Protein AF-A0A081GLU3-F1 (afdb_monomer_lite)

Foldseek 3Di:
DPDDPPDAALDDDPCLVPPPDCPCVVSVVVSVVCVVCCVQAPFDQDDQDPHRHDAAEWLQVQLQQQVVGDRDPVCSVVSLVVVCVVVVHDCPVVPDPVSSGVSSVVVQVVCSNVRAAWDWDDHSRRGIYIYHHYPDD

Secondary structure (DSSP, 8-state):
----S---TTPPPHHHHT-SSGGGHHHHHHHHHHHHHTTTSPBP-SSSP-S--B-B--HHHHHHHHTTS---GGGHHHHHHHHHHHTT---TT--SHHHHHHHHHHHHHHHHHTT--EEEEEETTTEEEEEEPPPP-

Radius of gyration: 16.44 Å; chains: 1; bounding box: 36×36×53 Å

pLDDT: mean 89.04, std 14.31, range [30.25, 98.25]

Structure (mmCIF, N/CA/C/O backbone):
data_AF-A0A081GLU3-F1
#
_entry.id   AF-A0A081GLU3-F1
#
loop_
_atom_site.group_PDB
_atom_site.id
_atom_site.type_symbol
_atom_site.label_atom_id
_atom_site.label_alt_id
_atom_site.label_comp_id
_atom_site.label_asym_id
_atom_site.label_entity_id
_atom_site.label_seq_id
_atom_site.pdbx_PDB_ins_code
_atom_site.Cartn_x
_atom_site.Cartn_y
_atom_site.Cartn_z
_atom_site.occupancy
_atom_site.B_iso_or_equiv
_atom_site.auth_seq_id
_atom_site.auth_comp_id
_atom_site.auth_asym_id
_atom_site.auth_atom_id
_atom_site.pdbx_PDB_model_num
ATOM 1 N N . MET A 1 1 ? -3.037 -1.440 -37.010 1.00 30.25 1 MET A N 1
ATOM 2 C CA . MET A 1 1 ? -2.943 -2.896 -36.787 1.00 30.25 1 MET A CA 1
ATOM 3 C C . MET A 1 1 ? -2.479 -3.102 -35.349 1.00 30.25 1 MET A C 1
ATOM 5 O O . MET A 1 1 ? -1.286 -3.175 -35.101 1.00 30.25 1 MET A O 1
ATOM 9 N N . TRP A 1 2 ? -3.410 -3.035 -34.391 1.00 31.98 2 TRP A N 1
ATOM 10 C CA . TRP A 1 2 ? -3.124 -3.303 -32.977 1.00 31.98 2 TRP A CA 1
ATOM 11 C C . TRP A 1 2 ? -3.188 -4.822 -32.823 1.00 31.98 2 TRP A C 1
ATOM 13 O O . TRP A 1 2 ? -4.247 -5.412 -33.033 1.00 31.98 2 TRP A O 1
ATOM 23 N N . SER A 1 3 ? -2.039 -5.464 -32.625 1.00 33.72 3 SER A N 1
ATOM 24 C CA . SER A 1 3 ? -1.975 -6.919 -32.519 1.00 33.72 3 SER A CA 1
ATOM 25 C C . SER A 1 3 ? -2.578 -7.358 -31.186 1.00 33.72 3 SER A C 1
ATOM 27 O O . SER A 1 3 ? -2.080 -6.981 -30.135 1.00 33.72 3 SER A O 1
ATOM 29 N N . SER A 1 4 ? -3.669 -8.114 -31.298 1.00 40.66 4 SER A N 1
ATOM 30 C CA . SER A 1 4 ? -4.039 -9.308 -30.528 1.00 40.66 4 SER A CA 1
ATOM 31 C C . SER A 1 4 ? -3.929 -9.260 -28.998 1.00 40.66 4 SER A C 1
ATOM 33 O O . SER A 1 4 ? -2.852 -9.310 -28.415 1.00 40.66 4 SER A O 1
ATOM 35 N N . ALA A 1 5 ? -5.102 -9.283 -28.364 1.00 44.47 5 ALA A N 1
ATOM 36 C CA . ALA A 1 5 ? -5.338 -9.399 -26.934 1.00 44.47 5 ALA A CA 1
ATOM 37 C C . ALA A 1 5 ? -4.823 -10.727 -26.335 1.00 44.47 5 ALA A C 1
ATOM 39 O O . ALA A 1 5 ? -5.564 -11.702 -26.227 1.00 44.47 5 ALA A O 1
ATOM 40 N N . THR A 1 6 ? -3.559 -10.740 -25.909 1.00 45.03 6 THR A N 1
ATOM 41 C CA . THR A 1 6 ? -2.984 -11.753 -24.997 1.00 45.03 6 THR A CA 1
ATOM 42 C C . THR A 1 6 ? -2.161 -11.120 -23.865 1.00 45.03 6 THR A C 1
ATOM 44 O O . THR A 1 6 ? -1.301 -11.772 -23.273 1.00 45.03 6 THR A O 1
ATOM 47 N N . ASP A 1 7 ? -2.396 -9.844 -23.560 1.00 50.09 7 ASP A N 1
ATOM 48 C CA . ASP A 1 7 ? -1.686 -9.134 -22.497 1.00 50.09 7 ASP A CA 1
ATOM 49 C C . ASP A 1 7 ? -2.418 -9.316 -21.164 1.00 50.09 7 ASP A C 1
ATOM 51 O O . ASP A 1 7 ? -3.462 -8.716 -20.919 1.00 50.09 7 ASP A O 1
ATOM 55 N N . GLY A 1 8 ? -1.877 -10.196 -20.316 1.00 51.28 8 GLY A N 1
ATOM 56 C CA . GLY A 1 8 ? -2.306 -10.335 -18.925 1.00 51.28 8 GLY A CA 1
ATOM 57 C C . GLY A 1 8 ? -2.075 -9.040 -18.132 1.00 51.28 8 GLY A C 1
ATOM 58 O O . GLY A 1 8 ? -1.225 -8.223 -18.510 1.00 51.28 8 GLY A O 1
ATOM 59 N N . PRO A 1 9 ? -2.829 -8.823 -17.047 1.00 56.28 9 PRO A N 1
ATOM 60 C CA . PRO A 1 9 ? -2.760 -7.576 -16.305 1.00 56.28 9 PRO A CA 1
ATOM 61 C C . PRO A 1 9 ? -1.418 -7.434 -15.552 1.00 56.28 9 PRO A C 1
ATOM 63 O O . PRO A 1 9 ? -0.762 -8.424 -15.233 1.00 56.28 9 PRO A O 1
ATOM 66 N N . CYS A 1 10 ? -0.982 -6.189 -15.319 1.00 58.66 10 CYS A N 1
ATOM 67 C CA . CYS A 1 10 ? 0.314 -5.826 -14.711 1.00 58.66 10 CYS A CA 1
ATOM 68 C C . CYS A 1 10 ? 1.584 -6.234 -15.500 1.00 58.66 10 CYS A C 1
ATOM 70 O O . CYS A 1 10 ? 2.620 -6.511 -14.896 1.00 58.66 10 CYS A O 1
ATOM 72 N N . ARG A 1 11 ? 1.557 -6.249 -16.843 1.00 69.38 11 ARG A N 1
ATOM 73 C CA . ARG A 1 11 ? 2.772 -6.471 -17.654 1.00 69.38 11 ARG A CA 1
ATOM 74 C C . ARG A 1 11 ? 3.668 -5.228 -17.710 1.00 69.38 11 ARG A C 1
ATOM 76 O O . ARG A 1 11 ? 3.228 -4.158 -18.132 1.00 69.38 11 ARG A O 1
ATOM 83 N N . SER A 1 12 ? 4.954 -5.385 -17.397 1.00 77.81 12 SER A N 1
ATOM 84 C CA . SER A 1 12 ? 5.947 -4.323 -17.587 1.00 77.81 12 SER A CA 1
ATOM 85 C C . SER A 1 12 ? 6.106 -3.942 -19.057 1.00 77.81 12 SER A C 1
ATOM 87 O O . SER A 1 12 ? 6.174 -4.788 -19.951 1.00 77.81 12 SER A O 1
ATOM 89 N N . SER A 1 13 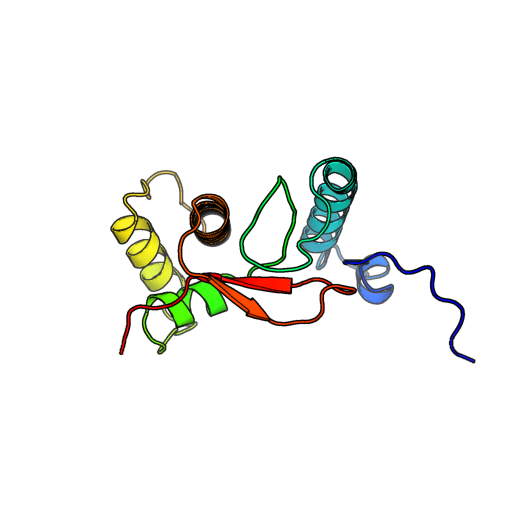? 6.218 -2.636 -19.306 1.00 78.69 13 SER A N 1
ATOM 90 C CA . SER A 1 13 ? 6.486 -2.086 -20.637 1.00 78.69 13 SER A CA 1
ATOM 91 C C . SER A 1 13 ? 7.820 -2.607 -21.200 1.00 78.69 13 SER A C 1
ATOM 93 O O . SER A 1 13 ? 8.784 -2.710 -20.437 1.00 78.69 13 SER A O 1
ATOM 95 N N . PRO A 1 14 ? 7.948 -2.821 -22.526 1.00 76.88 14 PRO A N 1
ATOM 96 C CA . PRO A 1 14 ? 9.233 -3.126 -23.164 1.00 76.88 14 PRO A CA 1
ATOM 97 C C . PRO A 1 14 ? 10.348 -2.139 -22.784 1.00 76.88 14 PRO A C 1
ATOM 99 O O . PRO A 1 14 ? 11.480 -2.543 -22.547 1.00 76.88 14 PRO A O 1
ATOM 102 N N . ARG A 1 15 ? 10.006 -0.854 -22.589 1.00 78.06 15 ARG A N 1
ATOM 103 C CA . ARG A 1 15 ? 10.953 0.178 -22.130 1.00 78.06 15 ARG A CA 1
ATOM 104 C C . ARG A 1 15 ? 11.565 -0.110 -20.761 1.00 78.06 15 ARG A C 1
ATOM 106 O O . ARG A 1 15 ? 12.677 0.333 -20.504 1.00 78.06 15 ARG A O 1
ATOM 113 N N . ALA A 1 16 ? 10.832 -0.784 -19.878 1.00 79.19 16 ALA A N 1
ATOM 114 C CA . A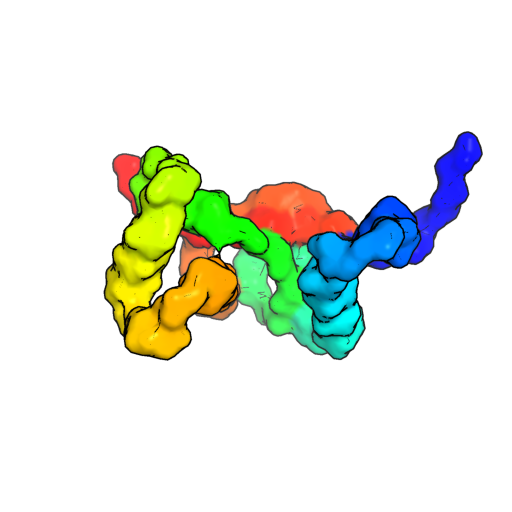LA A 1 16 ? 11.336 -1.135 -18.560 1.00 79.19 16 ALA A CA 1
ATOM 115 C C . ALA A 1 16 ? 12.294 -2.327 -18.616 1.00 79.19 16 ALA A C 1
ATOM 117 O O . ALA A 1 16 ? 13.294 -2.336 -17.906 1.00 79.19 16 ALA A O 1
ATOM 118 N N . VAL A 1 17 ? 11.996 -3.302 -19.479 1.00 81.56 17 VAL A N 1
ATOM 119 C CA . VAL A 1 17 ? 12.815 -4.505 -19.681 1.00 81.56 17 VAL A CA 1
ATOM 120 C C . VAL A 1 17 ? 14.136 -4.167 -20.376 1.00 81.56 17 VAL A C 1
ATOM 122 O O . VAL A 1 17 ? 15.176 -4.705 -20.018 1.00 81.56 17 VAL A O 1
ATOM 125 N N . GLU A 1 18 ? 14.101 -3.261 -21.351 1.00 86.38 18 GLU A N 1
ATOM 126 C CA . GLU A 1 18 ? 15.256 -2.890 -22.181 1.00 86.38 18 GLU A CA 1
ATOM 127 C C . GLU A 1 18 ? 16.068 -1.716 -21.612 1.00 86.38 18 GLU A C 1
ATOM 129 O O . GLU A 1 18 ? 16.988 -1.216 -22.264 1.00 86.38 18 GLU A O 1
ATOM 134 N N . HIS A 1 19 ? 15.725 -1.226 -20.418 1.00 85.56 19 HIS A N 1
ATOM 135 C CA . HIS A 1 19 ? 16.400 -0.065 -19.854 1.00 85.56 19 HIS A CA 1
ATOM 136 C C . HIS A 1 19 ? 17.892 -0.373 -19.608 1.00 85.56 19 HIS A C 1
ATOM 138 O O . HIS A 1 19 ? 18.216 -1.408 -19.028 1.00 85.56 19 HIS A O 1
ATOM 144 N N . PRO A 1 20 ? 18.827 0.519 -19.999 1.00 84.38 20 PRO A N 1
ATOM 145 C CA . PRO A 1 20 ? 20.269 0.236 -19.965 1.00 84.38 20 PRO A CA 1
ATOM 146 C C . PRO A 1 20 ? 20.853 0.095 -18.551 1.00 84.38 20 PRO A C 1
ATOM 148 O O . PRO A 1 20 ? 22.004 -0.303 -18.388 1.00 84.38 20 PRO A O 1
ATOM 151 N N . THR A 1 21 ? 20.083 0.451 -17.524 1.00 88.69 21 THR A N 1
ATOM 152 C CA . THR A 1 21 ? 20.436 0.311 -16.107 1.00 88.69 21 THR A CA 1
ATOM 153 C C . THR A 1 21 ? 19.278 -0.319 -15.339 1.00 88.69 21 THR A C 1
ATOM 155 O O . THR A 1 21 ? 18.133 -0.247 -15.787 1.00 88.69 21 THR A O 1
ATOM 158 N N . ASP A 1 22 ? 19.544 -0.836 -14.137 1.00 85.94 22 ASP A N 1
ATOM 159 C CA . ASP A 1 22 ? 18.558 -1.495 -13.259 1.00 85.94 22 ASP A CA 1
ATOM 160 C C . ASP A 1 22 ? 17.533 -0.536 -12.606 1.00 85.94 22 ASP A C 1
ATOM 162 O O . ASP A 1 22 ? 17.003 -0.764 -11.522 1.00 85.94 22 ASP A O 1
ATOM 166 N N . TYR A 1 23 ? 17.235 0.586 -13.260 1.00 87.38 23 TYR A N 1
ATOM 167 C CA . TYR A 1 23 ? 16.313 1.603 -12.759 1.00 87.38 23 TYR A CA 1
ATOM 168 C C . TYR A 1 23 ? 14.901 1.049 -12.483 1.00 87.38 23 TYR A C 1
ATOM 170 O O . TYR A 1 23 ? 14.248 1.454 -11.520 1.00 87.38 23 TYR A O 1
ATOM 178 N N . TYR A 1 24 ? 14.441 0.098 -13.304 1.00 87.50 24 TYR A N 1
ATOM 179 C CA . TYR A 1 24 ? 13.131 -0.549 -13.177 1.00 87.50 24 TYR A CA 1
ATOM 180 C C . TYR A 1 24 ? 13.177 -1.920 -12.491 1.00 87.50 24 TYR A C 1
ATOM 182 O O . TYR A 1 24 ? 12.142 -2.582 -12.411 1.00 87.50 24 TYR A O 1
ATOM 190 N N . GLY A 1 25 ? 14.334 -2.349 -11.973 1.00 89.19 25 GLY A N 1
ATOM 191 C CA . GLY A 1 25 ? 14.505 -3.678 -11.379 1.00 89.19 25 GLY A CA 1
ATOM 192 C C . GLY A 1 25 ? 13.466 -3.985 -10.307 1.00 89.19 25 GLY A C 1
ATOM 193 O O . GLY A 1 25 ? 12.828 -5.034 -10.332 1.00 89.19 25 GLY A O 1
ATOM 194 N N . TRP A 1 26 ? 13.198 -3.022 -9.423 1.00 86.81 26 TRP A N 1
ATOM 195 C CA . TRP A 1 26 ? 12.185 -3.149 -8.371 1.00 86.81 26 TRP A CA 1
ATOM 196 C C . TRP A 1 26 ? 10.776 -3.438 -8.920 1.00 86.81 26 TRP A C 1
ATOM 198 O O . TRP A 1 26 ? 10.040 -4.229 -8.332 1.00 86.81 26 TRP A O 1
ATOM 208 N N . MET A 1 27 ? 10.406 -2.831 -10.051 1.00 88.81 27 MET A N 1
ATOM 209 C CA . MET A 1 27 ? 9.096 -3.006 -10.679 1.00 88.81 27 MET A CA 1
ATOM 210 C C . MET A 1 27 ? 8.994 -4.394 -11.314 1.00 88.81 27 MET A C 1
ATOM 212 O O . MET A 1 27 ? 8.005 -5.091 -11.105 1.00 88.81 27 MET A O 1
ATOM 216 N N . LEU A 1 28 ? 10.048 -4.823 -12.018 1.00 90.69 28 LEU A N 1
ATOM 217 C CA . LEU A 1 28 ? 10.128 -6.152 -12.629 1.00 90.69 28 LEU A CA 1
ATOM 218 C C . LEU A 1 28 ? 10.063 -7.266 -11.573 1.00 90.69 28 LEU A C 1
ATOM 220 O O . LEU A 1 28 ? 9.383 -8.270 -11.775 1.00 90.69 28 LEU A O 1
ATOM 224 N N . GLN A 1 29 ? 10.720 -7.080 -10.422 1.00 91.19 29 GLN A N 1
ATOM 225 C CA . GLN A 1 29 ? 10.628 -8.015 -9.295 1.00 91.19 29 GLN A CA 1
ATOM 226 C C . GLN A 1 29 ? 9.224 -8.040 -8.678 1.00 91.19 29 GLN A C 1
ATOM 228 O O . GLN A 1 29 ? 8.728 -9.110 -8.329 1.00 91.19 29 GLN A O 1
ATOM 233 N N . GLY A 1 30 ? 8.561 -6.884 -8.577 1.00 89.38 30 GLY A N 1
ATOM 234 C CA . GLY A 1 30 ? 7.169 -6.800 -8.135 1.00 89.38 30 GLY A CA 1
ATOM 235 C C . GLY A 1 30 ? 6.215 -7.565 -9.056 1.00 89.38 30 GLY A C 1
ATOM 236 O O . GLY A 1 30 ? 5.396 -8.347 -8.577 1.00 89.38 30 GLY A O 1
ATOM 237 N N . GLU A 1 31 ? 6.364 -7.410 -10.374 1.00 91.00 31 GLU A N 1
ATOM 238 C CA . GLU A 1 31 ? 5.586 -8.171 -11.358 1.00 91.00 31 GLU A CA 1
ATOM 239 C C . GLU A 1 31 ? 5.865 -9.676 -11.263 1.00 91.00 31 GLU A C 1
ATOM 241 O O . GLU A 1 31 ? 4.931 -10.477 -11.258 1.00 91.00 31 GLU A O 1
ATOM 246 N N . ALA A 1 32 ? 7.135 -10.078 -11.162 1.00 92.56 32 ALA A N 1
ATOM 247 C CA . ALA A 1 32 ? 7.503 -11.485 -11.027 1.00 92.56 32 ALA A CA 1
ATOM 248 C C . ALA A 1 32 ? 6.889 -12.117 -9.766 1.00 92.56 32 ALA A C 1
ATOM 250 O O . ALA A 1 32 ? 6.359 -13.228 -9.828 1.00 92.56 32 ALA A O 1
ATOM 251 N N . LEU A 1 33 ? 6.903 -11.390 -8.643 1.00 92.56 33 LEU A N 1
ATOM 252 C CA . LEU A 1 33 ? 6.242 -11.805 -7.407 1.00 92.56 33 LEU A CA 1
ATOM 253 C C . LEU A 1 33 ? 4.728 -11.943 -7.600 1.00 92.56 33 LEU A C 1
ATOM 255 O O . LEU A 1 33 ? 4.156 -12.952 -7.191 1.00 92.56 33 LEU A O 1
ATOM 259 N N . TYR A 1 34 ? 4.081 -10.964 -8.238 1.00 91.56 34 TYR A N 1
ATOM 260 C CA . TYR A 1 34 ? 2.645 -11.031 -8.497 1.00 91.56 34 TYR A CA 1
ATOM 261 C C . TYR A 1 34 ? 2.281 -12.241 -9.363 1.00 91.56 34 TYR A C 1
ATOM 263 O O . TYR A 1 34 ? 1.415 -13.021 -8.976 1.00 91.56 34 TYR A O 1
ATOM 271 N N . ARG A 1 35 ? 2.991 -12.467 -10.474 1.00 92.88 35 ARG A N 1
ATOM 272 C CA . ARG A 1 35 ? 2.766 -13.626 -11.356 1.00 92.88 35 ARG A CA 1
ATOM 273 C C . ARG A 1 35 ? 2.912 -14.962 -10.623 1.00 92.88 35 ARG A C 1
ATOM 275 O O . ARG A 1 35 ? 2.179 -15.901 -10.912 1.00 92.88 35 ARG A O 1
ATOM 282 N N . ALA A 1 36 ? 3.835 -15.057 -9.665 1.00 95.69 36 ALA A N 1
ATOM 283 C CA . ALA A 1 36 ? 3.983 -16.255 -8.839 1.00 95.69 36 ALA A CA 1
ATOM 284 C C . ALA A 1 36 ? 2.795 -16.469 -7.879 1.00 95.69 36 ALA A C 1
ATOM 286 O O . ALA A 1 36 ? 2.483 -17.608 -7.532 1.00 95.69 36 ALA A O 1
ATOM 287 N N . LEU A 1 37 ? 2.126 -15.392 -7.455 1.00 94.75 37 LEU A N 1
ATOM 288 C CA . LEU A 1 37 ? 0.981 -15.429 -6.543 1.00 94.75 37 LEU A CA 1
ATOM 289 C C . LEU A 1 37 ? -0.370 -15.524 -7.260 1.00 94.75 37 LEU A C 1
ATOM 291 O O . LEU A 1 37 ? -1.308 -16.067 -6.674 1.00 94.75 37 LEU A O 1
ATOM 295 N N . GLU A 1 38 ? -0.472 -15.054 -8.505 1.00 93.38 38 GLU A N 1
ATOM 296 C CA . GLU A 1 38 ? -1.708 -14.953 -9.296 1.00 93.38 38 GLU A CA 1
ATOM 297 C C . GLU A 1 38 ? -2.602 -16.209 -9.254 1.00 93.38 38 GLU A C 1
ATOM 299 O O . GLU A 1 38 ? -3.805 -16.045 -9.036 1.00 93.38 38 GLU A O 1
ATOM 304 N N . PRO A 1 39 ? -2.086 -17.457 -9.340 1.00 95.44 39 PRO A N 1
ATOM 305 C CA . PRO A 1 39 ? -2.934 -18.652 -9.260 1.00 95.44 39 PRO A CA 1
ATOM 306 C C . PRO A 1 39 ? -3.740 -18.774 -7.957 1.00 95.44 39 PRO A C 1
ATOM 308 O O . PRO A 1 39 ? -4.795 -19.401 -7.932 1.00 95.44 39 PRO A O 1
ATOM 311 N N . SER A 1 40 ? -3.234 -18.188 -6.869 1.00 96.56 40 SER A N 1
ATOM 312 C CA . SER A 1 40 ? -3.860 -18.193 -5.538 1.00 96.56 40 SER A CA 1
ATOM 313 C C . SER A 1 40 ? -4.448 -16.836 -5.136 1.00 96.56 40 SER A C 1
ATOM 315 O O . SER A 1 40 ? -5.336 -16.783 -4.290 1.00 96.56 40 SER A O 1
ATOM 317 N N . HIS A 1 41 ? -3.970 -15.753 -5.750 1.00 95.31 41 HIS A N 1
ATOM 318 C CA . HIS A 1 41 ? -4.352 -14.370 -5.482 1.00 95.31 41 HIS A CA 1
ATOM 319 C C . HIS A 1 41 ? -4.638 -13.660 -6.815 1.00 95.31 41 HIS A C 1
ATOM 321 O O . HIS A 1 41 ? -3.870 -12.785 -7.231 1.00 95.31 41 HIS A O 1
ATOM 327 N N . PRO A 1 42 ? -5.728 -14.033 -7.515 1.00 94.44 42 PRO A N 1
ATOM 328 C CA . PRO A 1 42 ? -6.092 -13.388 -8.771 1.00 94.44 42 PRO A CA 1
ATOM 329 C C . PRO A 1 42 ? -6.374 -11.900 -8.545 1.00 94.44 42 PRO A C 1
ATOM 331 O O . PRO A 1 42 ? -6.643 -11.479 -7.415 1.00 94.44 42 PRO A O 1
ATOM 334 N N . LEU A 1 43 ? -6.346 -11.098 -9.611 1.00 94.06 43 LEU A N 1
ATOM 335 C CA . LEU A 1 43 ? -6.666 -9.679 -9.483 1.00 94.06 43 LEU A CA 1
ATOM 336 C C . LEU A 1 43 ? -8.053 -9.442 -8.882 1.00 94.06 43 LEU A C 1
ATOM 338 O O . LEU A 1 43 ? -9.044 -10.105 -9.212 1.00 94.06 43 LEU A O 1
ATOM 342 N N . LEU A 1 44 ? -8.113 -8.441 -8.011 1.00 95.38 44 LEU A N 1
ATOM 343 C CA . LEU A 1 44 ? -9.350 -7.908 -7.478 1.00 95.38 44 LEU A CA 1
ATOM 344 C C . LEU A 1 44 ? -10.195 -7.321 -8.613 1.00 95.38 44 LEU A C 1
ATOM 346 O O . LEU A 1 44 ? -9.813 -6.336 -9.241 1.00 95.38 44 LEU A O 1
ATOM 350 N N . ALA A 1 45 ? -11.380 -7.894 -8.818 1.00 94.06 45 ALA A N 1
ATOM 351 C CA . ALA A 1 45 ? -12.334 -7.398 -9.806 1.00 94.06 45 ALA A CA 1
ATOM 352 C C . ALA A 1 45 ? -13.295 -6.339 -9.241 1.00 94.06 45 ALA A C 1
ATOM 354 O O . ALA A 1 45 ? -13.780 -5.491 -9.981 1.00 94.06 45 ALA A O 1
ATOM 355 N N . ARG A 1 46 ? -13.611 -6.401 -7.942 1.00 95.00 46 ARG A N 1
ATOM 356 C CA . ARG A 1 46 ? -14.467 -5.435 -7.239 1.00 95.00 46 ARG A CA 1
ATOM 357 C C . ARG A 1 46 ? -14.281 -5.553 -5.732 1.00 95.00 46 ARG A C 1
ATOM 359 O O . ARG A 1 46 ? -13.976 -6.637 -5.246 1.00 95.00 46 ARG A O 1
ATOM 366 N N . LEU A 1 47 ? -14.535 -4.465 -5.012 1.00 95.69 47 LEU A N 1
ATOM 367 C CA . LEU A 1 47 ? -14.781 -4.500 -3.569 1.00 95.69 47 LEU A CA 1
ATOM 368 C C . LEU A 1 47 ? -16.246 -4.913 -3.285 1.00 95.69 47 LEU A C 1
ATOM 370 O O . LEU A 1 47 ? -17.102 -4.735 -4.160 1.00 95.69 47 LEU A O 1
ATOM 374 N N . PRO A 1 48 ? -16.568 -5.436 -2.086 1.00 96.00 48 PRO A N 1
ATOM 375 C CA . PRO A 1 48 ? -15.647 -5.869 -1.028 1.00 96.00 48 PRO A CA 1
ATOM 376 C C . PRO A 1 48 ? -14.873 -7.144 -1.409 1.00 96.00 48 PRO A C 1
ATOM 378 O O . PRO A 1 48 ? -15.224 -7.836 -2.365 1.00 96.00 48 PRO A O 1
ATOM 381 N N . ILE A 1 49 ? -13.802 -7.446 -0.669 1.00 95.50 49 ILE A N 1
ATOM 382 C CA . ILE A 1 49 ? -12.986 -8.647 -0.887 1.00 95.50 49 ILE A CA 1
ATOM 383 C C . ILE A 1 49 ? -13.715 -9.876 -0.329 1.00 95.50 49 ILE A C 1
ATOM 385 O O . ILE A 1 49 ? -13.996 -9.948 0.861 1.00 95.50 49 ILE A O 1
ATOM 389 N N . GLU A 1 50 ? -13.991 -10.859 -1.186 1.00 93.38 50 GLU A N 1
ATOM 390 C CA . GLU A 1 50 ? -14.703 -12.099 -0.814 1.00 93.38 50 GLU A CA 1
ATOM 391 C C . GLU A 1 50 ? -13.776 -13.327 -0.723 1.00 93.38 50 GLU A C 1
ATOM 393 O O . GLU A 1 50 ? -14.169 -14.381 -0.229 1.00 93.38 50 GLU A O 1
ATOM 398 N N . ARG A 1 51 ? -12.548 -13.218 -1.238 1.00 94.19 51 ARG A N 1
ATOM 399 C CA . ARG A 1 51 ? -11.554 -14.300 -1.321 1.00 94.19 51 ARG A CA 1
ATOM 400 C C . ARG A 1 51 ? -10.135 -13.717 -1.364 1.00 94.19 51 ARG A C 1
ATOM 402 O O . ARG A 1 51 ? -10.008 -12.519 -1.610 1.00 94.19 51 ARG A O 1
ATOM 409 N N . PRO A 1 52 ? -9.073 -14.526 -1.208 1.00 95.94 52 PRO A N 1
ATOM 410 C CA . PRO A 1 52 ? -7.709 -14.065 -1.458 1.00 95.94 52 PRO A CA 1
ATOM 411 C C . PRO A 1 52 ? -7.558 -13.501 -2.878 1.00 95.94 52 PRO A C 1
ATOM 413 O O . PRO A 1 52 ? -7.972 -14.125 -3.856 1.00 95.94 52 PRO A O 1
ATOM 416 N N . VAL A 1 53 ? -7.003 -12.296 -2.978 1.00 96.25 53 VAL A N 1
ATOM 417 C CA . VAL A 1 53 ? -6.851 -11.525 -4.220 1.00 96.25 53 VAL A CA 1
ATOM 418 C C . VAL A 1 53 ? -5.608 -10.644 -4.141 1.00 96.25 53 VAL A C 1
ATOM 420 O O . VAL A 1 53 ? -5.169 -10.283 -3.049 1.00 96.25 53 VAL A O 1
ATOM 423 N N . GLY A 1 54 ? -5.061 -10.284 -5.299 1.00 95.06 54 GLY A N 1
ATOM 424 C CA . GLY A 1 54 ? -4.052 -9.237 -5.446 1.00 95.06 54 GLY A CA 1
ATOM 425 C C . GLY A 1 54 ? -4.671 -7.945 -5.981 1.00 95.06 54 GLY A C 1
ATOM 426 O O . GLY A 1 54 ? -5.638 -7.979 -6.739 1.00 95.06 54 GLY A O 1
ATOM 427 N N . PHE A 1 55 ? -4.125 -6.797 -5.598 1.00 95.38 55 PHE A N 1
ATOM 428 C CA . PHE A 1 55 ? -4.515 -5.497 -6.142 1.00 95.38 55 PHE A CA 1
ATOM 429 C C . PHE A 1 55 ? -3.373 -4.493 -5.995 1.00 95.38 55 PHE A C 1
ATOM 431 O O . PHE A 1 55 ? -2.445 -4.700 -5.211 1.00 95.38 55 PHE A O 1
ATOM 438 N N . GLU A 1 56 ? -3.456 -3.387 -6.729 1.00 93.94 56 GLU A N 1
ATOM 439 C CA . GLU A 1 56 ? -2.477 -2.312 -6.637 1.00 93.94 56 GLU A CA 1
ATOM 440 C C . GLU A 1 56 ? -2.871 -1.297 -5.561 1.00 93.94 56 GLU A C 1
ATOM 442 O O . GLU A 1 56 ? -4.042 -1.021 -5.305 1.00 93.94 56 GLU A O 1
ATOM 447 N N . THR A 1 57 ? -1.884 -0.689 -4.917 1.00 96.06 57 THR A N 1
ATOM 448 C CA . THR A 1 57 ? -2.112 0.457 -4.036 1.00 96.06 57 THR A CA 1
ATOM 449 C C . THR A 1 57 ? -0.905 1.385 -4.059 1.00 96.06 57 THR A C 1
ATOM 451 O O . THR A 1 57 ? 0.176 1.007 -4.511 1.00 96.06 57 THR A O 1
ATOM 454 N N . PHE A 1 58 ? -1.081 2.624 -3.599 1.00 92.62 58 PHE A N 1
ATOM 455 C CA . PHE A 1 58 ? -0.055 3.655 -3.710 1.00 92.62 58 PHE A CA 1
ATOM 456 C C . PHE A 1 58 ? 0.087 4.476 -2.419 1.00 92.62 58 PHE A C 1
ATOM 458 O O . PHE A 1 58 ? -0.855 5.178 -2.033 1.00 92.62 58 PHE A O 1
ATOM 465 N N . PRO A 1 59 ? 1.276 4.497 -1.775 1.00 95.88 59 PRO A N 1
ATOM 466 C CA . PRO A 1 59 ? 1.492 5.152 -0.483 1.00 95.88 59 PRO A CA 1
ATOM 467 C C . PRO A 1 59 ? 1.042 6.612 -0.407 1.00 95.88 59 PRO A C 1
ATOM 469 O O . PRO A 1 59 ? 0.599 7.074 0.644 1.00 95.88 59 PRO A O 1
ATOM 472 N N . HIS A 1 60 ? 1.175 7.386 -1.490 1.00 95.19 60 HIS A N 1
ATOM 473 C CA . HIS A 1 60 ? 0.712 8.775 -1.489 1.00 95.19 60 HIS A CA 1
ATOM 474 C C . HIS A 1 60 ? -0.817 8.877 -1.486 1.00 95.19 60 HIS A C 1
ATOM 476 O O . HIS A 1 60 ? -1.349 9.664 -0.709 1.00 95.19 60 HIS A O 1
ATOM 482 N N . ALA A 1 61 ? -1.513 8.063 -2.287 1.00 95.81 61 ALA A N 1
ATOM 483 C CA . ALA A 1 61 ? -2.973 8.050 -2.329 1.00 95.81 61 ALA A CA 1
ATOM 484 C C . ALA A 1 61 ? -3.554 7.582 -0.986 1.00 95.81 61 ALA A C 1
ATOM 486 O O . ALA A 1 61 ? -4.423 8.251 -0.435 1.00 95.81 61 ALA A O 1
ATOM 487 N N . ILE A 1 62 ? -2.983 6.532 -0.385 1.00 97.38 62 ILE A N 1
ATOM 488 C CA . ILE A 1 62 ? -3.354 6.091 0.970 1.00 97.38 62 ILE A CA 1
ATOM 489 C C . ILE A 1 62 ? -3.207 7.246 1.973 1.00 97.38 62 ILE A C 1
ATOM 491 O O . ILE A 1 62 ? -4.133 7.557 2.719 1.00 97.38 62 ILE A O 1
ATOM 495 N N . THR A 1 63 ? -2.054 7.930 1.954 1.00 97.25 63 THR A N 1
ATOM 496 C CA . THR A 1 63 ? -1.791 9.073 2.847 1.00 97.25 63 THR A CA 1
ATOM 497 C C . THR A 1 63 ? -2.790 10.208 2.628 1.00 97.25 63 THR A C 1
ATOM 499 O O . THR 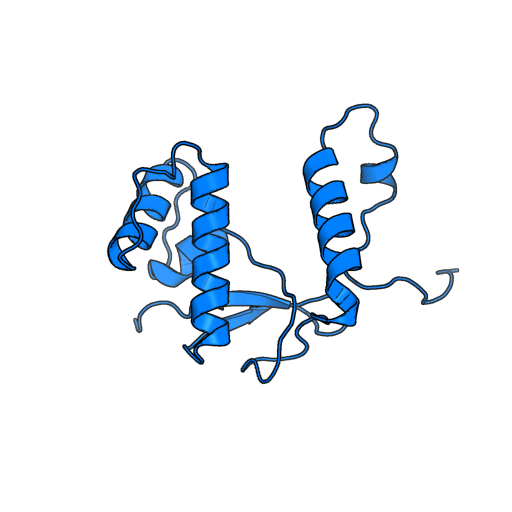A 1 63 ? -3.195 10.856 3.589 1.00 97.25 63 THR A O 1
ATOM 502 N N . TRP A 1 64 ? -3.154 10.478 1.373 1.00 96.19 64 TRP A N 1
ATOM 503 C CA . TRP A 1 64 ? -4.128 11.504 1.019 1.00 96.19 64 TRP A CA 1
ATOM 504 C C . TRP A 1 64 ? -5.496 11.177 1.608 1.00 96.19 64 TRP A C 1
ATOM 506 O O . TRP A 1 64 ? -6.041 11.990 2.349 1.00 96.19 64 TRP A O 1
ATOM 516 N N . HIS A 1 65 ? -6.020 9.981 1.345 1.00 95.94 65 HIS A N 1
ATOM 517 C CA . HIS A 1 65 ? -7.347 9.593 1.811 1.00 95.94 65 HIS A CA 1
ATOM 518 C C . HIS A 1 65 ? -7.429 9.534 3.338 1.00 95.94 65 HIS A C 1
ATOM 520 O O . HIS A 1 65 ? -8.278 10.206 3.917 1.00 95.94 65 HIS A O 1
ATOM 526 N N . LEU A 1 66 ? -6.502 8.844 4.011 1.00 95.06 66 LEU A N 1
ATOM 527 C CA . LEU A 1 66 ? -6.530 8.708 5.474 1.00 95.06 66 LEU A CA 1
ATOM 528 C C . LEU A 1 66 ? -6.389 10.038 6.229 1.00 95.06 66 LEU A C 1
ATOM 530 O O . LEU A 1 66 ? -6.778 10.131 7.389 1.00 95.06 66 LEU A O 1
ATOM 534 N N . ARG A 1 67 ? -5.838 11.079 5.595 1.00 93.75 67 ARG A N 1
ATOM 535 C CA . ARG A 1 67 ? -5.697 12.411 6.204 1.00 93.75 67 ARG A CA 1
ATOM 536 C C . ARG A 1 67 ? -6.817 13.386 5.843 1.00 93.75 67 ARG A C 1
ATOM 538 O O . ARG A 1 67 ? -6.737 14.537 6.263 1.00 93.75 67 ARG A O 1
ATOM 545 N N . GLY A 1 68 ? -7.814 12.971 5.057 1.00 92.19 68 GLY A N 1
ATOM 546 C CA . GLY A 1 68 ? -8.814 13.897 4.512 1.00 92.19 68 GLY A CA 1
ATOM 547 C C . GLY A 1 68 ? -8.192 14.917 3.546 1.00 92.19 68 GLY A C 1
ATOM 548 O O . GLY A 1 68 ? -8.576 16.082 3.508 1.00 92.19 68 GLY A O 1
ATOM 549 N N . GLY A 1 69 ? -7.165 14.500 2.803 1.00 89.19 69 GLY A N 1
ATOM 550 C CA . GLY A 1 69 ? -6.385 15.325 1.885 1.00 89.19 69 GLY A CA 1
ATOM 551 C C . GLY A 1 69 ? -5.062 15.847 2.458 1.00 89.19 69 GLY A C 1
ATOM 552 O O . GLY A 1 69 ? -4.552 15.397 3.487 1.00 89.19 69 GLY A O 1
ATOM 553 N N . HIS A 1 70 ? -4.467 16.818 1.758 1.00 87.38 70 HIS A N 1
ATOM 554 C CA . HIS A 1 70 ? -3.267 17.550 2.192 1.00 87.38 70 HIS A CA 1
ATOM 555 C C . HIS A 1 70 ? -1.999 16.694 2.378 1.00 87.38 70 HIS A C 1
ATOM 557 O O . HIS A 1 70 ? -1.131 17.032 3.196 1.00 87.38 70 HIS A O 1
ATOM 563 N N . ALA A 1 71 ? -1.864 15.569 1.668 1.00 90.88 71 ALA A N 1
ATOM 564 C CA . ALA A 1 71 ? -0.611 14.810 1.663 1.00 90.88 71 ALA A CA 1
ATOM 565 C C . ALA A 1 71 ? 0.503 15.648 1.016 1.00 90.88 71 ALA A C 1
ATOM 567 O O . ALA A 1 71 ? 0.337 16.185 -0.074 1.00 90.88 71 ALA A O 1
ATOM 568 N N . ALA A 1 72 ? 1.648 15.766 1.688 1.00 89.81 72 ALA A N 1
ATOM 569 C CA . ALA A 1 72 ? 2.738 16.633 1.255 1.00 89.81 72 ALA A CA 1
ATOM 570 C C . ALA A 1 72 ? 4.004 15.808 1.033 1.00 89.81 72 ALA A C 1
ATOM 572 O O . ALA A 1 72 ? 4.529 15.201 1.968 1.00 89.81 72 ALA A O 1
ATOM 573 N N . ALA A 1 73 ? 4.539 15.823 -0.192 1.00 86.00 73 ALA A N 1
ATOM 574 C CA . ALA A 1 73 ? 5.719 15.037 -0.559 1.00 86.00 73 ALA A CA 1
ATOM 575 C C . ALA A 1 73 ? 6.928 15.323 0.352 1.00 86.00 73 ALA A C 1
ATOM 577 O O . ALA A 1 73 ? 7.581 14.388 0.816 1.00 86.00 73 ALA A O 1
ATOM 578 N N . ALA A 1 74 ? 7.154 16.595 0.701 1.00 90.88 74 ALA A N 1
ATOM 579 C CA . ALA A 1 74 ? 8.219 17.022 1.615 1.00 90.88 74 ALA A CA 1
ATOM 580 C C . ALA A 1 74 ? 8.086 16.435 3.035 1.00 90.88 74 ALA A C 1
ATOM 582 O O . ALA A 1 74 ? 9.069 16.324 3.761 1.00 90.88 74 ALA A O 1
ATOM 583 N N . ARG A 1 75 ? 6.876 16.029 3.438 1.00 92.88 75 ARG A N 1
ATOM 584 C CA . ARG A 1 75 ? 6.573 15.469 4.763 1.00 92.88 75 ARG A CA 1
ATOM 585 C C . ARG A 1 75 ? 6.169 13.996 4.699 1.00 92.88 75 ARG A C 1
ATOM 587 O O . ARG A 1 75 ? 5.701 13.461 5.701 1.00 92.88 75 ARG A O 1
ATOM 594 N N . LYS A 1 76 ? 6.374 13.317 3.560 1.00 92.88 76 LYS A N 1
ATOM 595 C CA . LYS A 1 76 ? 5.885 11.944 3.338 1.00 92.88 76 LYS A CA 1
ATOM 596 C C . LYS A 1 76 ? 6.313 10.977 4.443 1.00 92.88 76 LYS A C 1
ATOM 598 O O . LYS A 1 76 ? 5.492 10.213 4.935 1.00 92.88 76 LYS A O 1
ATOM 603 N N . ARG A 1 77 ? 7.568 11.056 4.903 1.00 95.56 77 ARG A N 1
ATOM 604 C CA . ARG A 1 77 ? 8.085 10.164 5.952 1.00 95.56 77 ARG A CA 1
ATOM 605 C C . ARG A 1 77 ? 7.350 10.358 7.279 1.00 95.56 77 ARG A C 1
ATOM 607 O O . ARG A 1 77 ? 6.926 9.374 7.874 1.00 95.56 77 ARG A O 1
ATOM 614 N N . SER A 1 78 ? 7.204 11.597 7.748 1.00 96.31 78 SER A N 1
ATOM 615 C CA . SER A 1 78 ? 6.537 11.868 9.026 1.00 96.31 78 SER A CA 1
ATOM 616 C C . SER A 1 78 ? 5.036 11.606 8.946 1.00 96.31 78 SER A C 1
ATOM 618 O O . SER A 1 78 ? 4.507 10.935 9.822 1.00 96.31 78 SER A O 1
ATOM 620 N N . GLN A 1 79 ? 4.370 12.032 7.867 1.00 96.81 79 GLN A N 1
ATOM 621 C CA . GLN A 1 79 ? 2.935 11.803 7.665 1.00 96.81 79 GLN A CA 1
ATOM 622 C C . GLN A 1 79 ? 2.581 10.310 7.664 1.00 96.81 79 GLN A C 1
ATOM 624 O O . GLN A 1 79 ? 1.663 9.903 8.369 1.00 96.81 79 GLN A O 1
ATOM 629 N N . ARG A 1 80 ? 3.333 9.485 6.926 1.00 97.88 80 ARG A N 1
ATOM 630 C CA . ARG A 1 80 ? 3.085 8.037 6.846 1.00 97.88 80 ARG A CA 1
ATOM 631 C C . ARG A 1 80 ? 3.372 7.326 8.166 1.00 97.88 80 ARG A C 1
ATOM 633 O O . ARG A 1 80 ? 2.579 6.495 8.587 1.00 97.88 80 ARG A O 1
ATOM 640 N N . ARG A 1 81 ? 4.452 7.697 8.866 1.00 97.69 81 ARG A N 1
ATOM 641 C CA . ARG A 1 81 ? 4.746 7.167 10.210 1.00 97.69 81 ARG A CA 1
ATOM 642 C C . ARG A 1 81 ? 3.645 7.496 11.214 1.00 97.69 81 ARG A C 1
ATOM 644 O O . ARG A 1 81 ? 3.281 6.625 11.990 1.00 97.69 81 ARG A O 1
ATOM 651 N N . SER A 1 82 ? 3.104 8.714 11.188 1.00 96.94 82 SER A N 1
ATOM 652 C CA . SER A 1 82 ? 1.986 9.083 12.061 1.00 96.94 82 SER A CA 1
ATOM 653 C C . SER A 1 82 ? 0.740 8.241 11.786 1.00 96.94 82 SER A C 1
ATOM 655 O O . SER A 1 82 ? 0.114 7.795 12.736 1.00 96.94 82 SER A O 1
ATOM 657 N N . LEU A 1 83 ? 0.409 7.973 10.517 1.00 97.00 83 LEU A N 1
ATOM 658 C CA . LEU A 1 83 ? -0.718 7.099 10.162 1.00 97.00 83 LEU A CA 1
ATOM 659 C C . LEU A 1 83 ? -0.515 5.662 10.661 1.00 97.00 83 LEU A C 1
ATOM 661 O O . LEU A 1 83 ? -1.410 5.100 11.281 1.00 97.00 83 LEU A O 1
ATOM 665 N N . LEU A 1 84 ? 0.677 5.096 10.455 1.00 98.00 84 LEU A N 1
ATOM 666 C CA . LEU A 1 84 ? 1.013 3.754 10.941 1.00 98.00 84 LEU A CA 1
ATOM 667 C C . LEU A 1 84 ? 0.960 3.668 12.477 1.00 98.00 84 LEU A C 1
ATOM 669 O O . LEU A 1 84 ? 0.430 2.701 13.012 1.00 98.00 84 LEU A O 1
ATOM 673 N N . ALA A 1 85 ? 1.444 4.692 13.188 1.00 98.00 85 ALA A N 1
ATOM 674 C CA . ALA A 1 85 ? 1.347 4.753 14.648 1.00 98.00 85 ALA A CA 1
ATOM 675 C C . ALA A 1 85 ? -0.104 4.843 15.143 1.00 98.00 85 ALA A C 1
ATOM 677 O O . ALA A 1 85 ? -0.444 4.194 16.126 1.00 98.00 85 ALA A O 1
ATOM 678 N N . LEU A 1 86 ? -0.961 5.621 14.467 1.00 96.25 86 LEU A N 1
ATOM 679 C CA . LEU A 1 86 ? -2.393 5.695 14.788 1.00 96.25 86 LEU A CA 1
ATOM 680 C C . LEU A 1 86 ? -3.094 4.344 14.594 1.00 96.25 86 LEU A C 1
ATOM 682 O O . LEU A 1 86 ? -4.007 4.025 15.346 1.00 96.25 86 LEU A O 1
ATOM 686 N N . ALA A 1 87 ? -2.628 3.538 13.637 1.00 95.44 87 ALA A N 1
ATOM 687 C CA . ALA A 1 87 ? -3.070 2.160 13.434 1.00 95.44 87 ALA A CA 1
ATOM 688 C C . ALA A 1 87 ? -2.424 1.149 14.409 1.00 95.44 87 ALA A C 1
ATOM 690 O O . ALA A 1 87 ? -2.622 -0.054 14.264 1.00 95.44 87 ALA A O 1
ATOM 691 N N . GLY A 1 88 ? -1.629 1.605 15.384 1.00 97.12 88 GLY A N 1
ATOM 692 C CA . GLY A 1 88 ? -0.995 0.746 16.389 1.00 97.12 88 GLY A CA 1
ATOM 693 C C . GLY A 1 88 ? 0.213 -0.058 15.894 1.00 97.12 88 GLY A C 1
ATOM 694 O O . GLY A 1 88 ? 0.646 -0.982 16.578 1.00 97.12 88 GLY A O 1
ATOM 695 N N . ILE A 1 89 ? 0.777 0.269 14.727 1.00 97.56 89 ILE A N 1
ATOM 696 C CA . ILE A 1 89 ? 1.932 -0.443 14.162 1.00 97.56 89 ILE A CA 1
ATOM 697 C C . ILE A 1 89 ? 3.225 0.023 14.840 1.00 97.56 89 ILE A C 1
ATOM 699 O O . ILE A 1 89 ? 3.516 1.222 14.892 1.00 97.56 89 ILE A O 1
ATOM 703 N N . ASP A 1 90 ? 4.045 -0.931 15.295 1.00 96.94 90 ASP A N 1
ATOM 704 C CA . ASP A 1 90 ? 5.390 -0.637 15.794 1.00 96.94 90 ASP A CA 1
ATOM 705 C C . ASP A 1 90 ? 6.278 -0.079 14.671 1.00 96.94 90 ASP A C 1
ATOM 707 O O . ASP A 1 90 ? 6.504 -0.694 13.625 1.00 96.94 90 ASP A O 1
ATOM 711 N N . LEU A 1 91 ? 6.804 1.121 14.903 1.00 97.38 91 LEU A N 1
ATOM 712 C CA . LEU A 1 91 ? 7.616 1.845 13.939 1.00 97.38 91 LEU A CA 1
ATOM 713 C C . LEU A 1 91 ? 9.120 1.583 14.075 1.00 97.38 91 LEU A C 1
ATOM 715 O O . LEU A 1 91 ? 9.880 2.106 13.248 1.00 97.38 91 LEU A O 1
ATOM 719 N N . GLY A 1 92 ? 9.558 0.854 15.107 1.00 96.38 92 GLY A N 1
ATOM 720 C CA . GLY A 1 92 ? 10.965 0.530 15.360 1.00 96.38 92 GLY A CA 1
ATOM 721 C C . GLY A 1 92 ? 11.642 -0.163 14.168 1.00 96.38 92 GLY A C 1
ATOM 722 O O . GLY A 1 92 ? 12.662 0.337 13.684 1.00 96.38 92 GLY A O 1
ATOM 723 N N . PRO A 1 93 ? 11.049 -1.233 13.601 1.00 95.19 93 PRO A N 1
ATOM 724 C CA . PRO A 1 93 ? 11.595 -1.934 12.433 1.00 95.19 93 PRO A CA 1
ATOM 725 C C . PRO A 1 93 ? 11.543 -1.130 11.119 1.00 95.19 93 PRO A C 1
ATOM 727 O O . PRO A 1 93 ? 12.187 -1.492 10.129 1.00 95.19 93 PRO A O 1
ATOM 730 N N . LEU A 1 94 ? 10.767 -0.042 11.072 1.00 96.81 94 LEU A N 1
ATOM 731 C CA . LEU A 1 94 ? 10.498 0.741 9.863 1.00 96.81 94 LEU A CA 1
ATOM 732 C C . LEU A 1 94 ? 11.544 1.846 9.670 1.00 96.81 94 LEU A C 1
ATOM 734 O O . LEU A 1 94 ? 11.271 3.045 9.792 1.00 96.81 94 LEU A O 1
ATOM 738 N N . THR A 1 95 ? 12.775 1.426 9.387 1.00 95.69 95 THR A N 1
ATOM 739 C CA . THR A 1 95 ? 13.945 2.313 9.335 1.00 95.69 95 THR A CA 1
ATOM 740 C C . THR A 1 95 ? 14.032 3.130 8.039 1.00 95.69 95 THR A C 1
ATOM 742 O O . THR A 1 95 ? 14.386 4.312 8.088 1.00 95.69 95 THR A O 1
ATOM 745 N N . SER A 1 96 ? 13.617 2.582 6.891 1.00 96.06 96 SER A N 1
ATOM 746 C CA . SER A 1 96 ? 13.644 3.251 5.577 1.00 96.06 96 SER A CA 1
ATOM 747 C C . SER A 1 96 ? 12.264 3.730 5.112 1.00 96.06 96 SER A C 1
ATOM 749 O O . SER A 1 96 ? 11.237 3.335 5.662 1.00 96.06 96 SER A O 1
ATOM 751 N N . ILE A 1 97 ? 12.233 4.614 4.106 1.00 94.56 97 ILE A N 1
ATOM 752 C CA . ILE A 1 97 ? 10.967 5.032 3.486 1.00 94.56 97 ILE A CA 1
ATOM 753 C C . ILE A 1 97 ? 10.276 3.864 2.783 1.00 94.56 97 ILE A C 1
ATOM 755 O O . ILE A 1 97 ? 9.068 3.745 2.908 1.00 94.56 97 ILE A O 1
ATOM 759 N N . ASP A 1 98 ? 11.025 2.958 2.157 1.00 93.75 98 ASP A N 1
ATOM 760 C CA . ASP A 1 98 ? 10.444 1.805 1.459 1.00 93.75 98 ASP A CA 1
ATOM 761 C C . ASP A 1 98 ? 9.750 0.853 2.437 1.00 93.7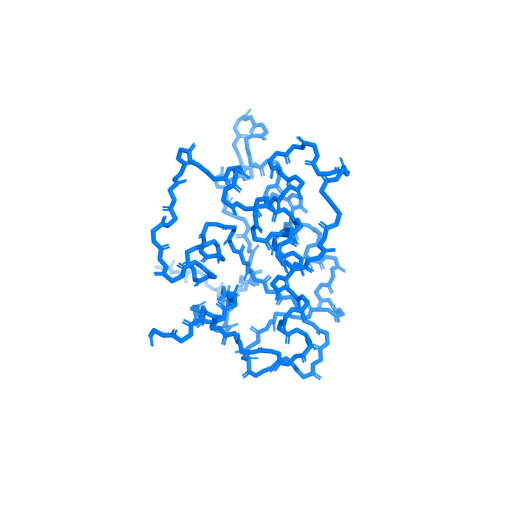5 98 ASP A C 1
ATOM 763 O O . ASP A 1 98 ? 8.663 0.362 2.157 1.00 93.75 98 ASP A O 1
ATOM 767 N N . ARG A 1 99 ? 10.321 0.657 3.637 1.00 96.25 99 ARG A N 1
ATOM 768 C CA . ARG A 1 99 ? 9.676 -0.121 4.710 1.00 96.25 99 ARG A CA 1
ATOM 769 C C . ARG A 1 99 ? 8.409 0.555 5.228 1.00 96.25 99 ARG A C 1
ATOM 771 O O . ARG A 1 99 ? 7.425 -0.125 5.492 1.00 96.25 99 ARG A O 1
ATOM 778 N N . ILE A 1 100 ? 8.427 1.880 5.372 1.00 98.00 100 ILE A N 1
ATOM 779 C CA . ILE A 1 100 ? 7.246 2.663 5.770 1.00 98.00 100 ILE A CA 1
ATOM 780 C C . ILE A 1 100 ? 6.151 2.559 4.702 1.00 98.00 100 ILE A C 1
ATOM 782 O O . ILE A 1 100 ? 4.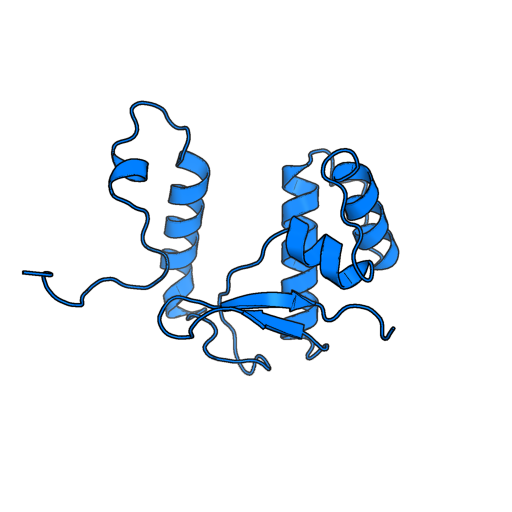985 2.373 5.033 1.00 98.00 100 ILE A O 1
ATOM 786 N N . ASP A 1 101 ? 6.525 2.658 3.430 1.00 96.62 101 ASP A N 1
ATOM 787 C CA . ASP A 1 101 ? 5.604 2.592 2.300 1.00 96.62 101 ASP A CA 1
ATOM 788 C C . ASP A 1 101 ? 5.006 1.191 2.162 1.00 96.62 101 ASP A C 1
ATOM 790 O O . ASP A 1 101 ? 3.790 1.066 2.049 1.00 96.62 101 ASP A O 1
ATOM 794 N N . ALA A 1 102 ? 5.825 0.143 2.287 1.00 95.50 102 ALA A N 1
ATOM 795 C CA . ALA A 1 102 ? 5.367 -1.242 2.307 1.00 95.50 102 ALA A CA 1
ATOM 796 C C . ALA A 1 102 ? 4.414 -1.521 3.480 1.00 95.50 102 ALA A C 1
ATOM 798 O O . ALA A 1 102 ? 3.369 -2.134 3.279 1.00 95.50 102 ALA A O 1
ATOM 799 N N . ALA A 1 103 ? 4.723 -1.027 4.685 1.00 97.94 103 ALA A N 1
ATOM 800 C CA . ALA A 1 103 ? 3.834 -1.156 5.840 1.00 97.94 103 ALA A CA 1
ATOM 801 C C . ALA A 1 103 ? 2.495 -0.436 5.616 1.00 97.94 103 ALA A C 1
ATOM 803 O O . ALA A 1 103 ? 1.447 -0.948 5.998 1.00 97.94 103 ALA A O 1
ATOM 804 N N . LEU A 1 104 ? 2.510 0.726 4.956 1.00 98.00 104 LEU A N 1
ATOM 805 C CA . LEU A 1 104 ? 1.291 1.466 4.635 1.00 98.00 104 LEU A CA 1
ATOM 806 C C . LEU A 1 104 ? 0.443 0.743 3.580 1.00 98.00 104 LEU A C 1
ATOM 808 O O . LEU A 1 104 ? -0.778 0.692 3.707 1.00 98.00 104 LEU A O 1
ATOM 812 N N . CYS A 1 105 ? 1.074 0.146 2.567 1.00 97.75 105 CYS A N 1
ATOM 813 C CA . CYS A 1 105 ? 0.385 -0.713 1.606 1.00 97.75 105 CYS A CA 1
ATOM 814 C C . CYS A 1 105 ? -0.215 -1.954 2.287 1.00 97.75 105 CYS A C 1
ATOM 816 O O . CYS A 1 105 ? -1.364 -2.299 2.021 1.00 97.75 105 CYS A O 1
ATOM 818 N N . ALA A 1 106 ? 0.525 -2.587 3.203 1.00 97.44 106 ALA A N 1
ATOM 819 C CA . ALA A 1 106 ? 0.046 -3.734 3.970 1.00 97.44 106 ALA A CA 1
ATOM 820 C C . ALA A 1 106 ? -1.136 -3.374 4.886 1.00 97.44 106 ALA A C 1
ATOM 822 O O . ALA A 1 106 ? -2.085 -4.146 4.979 1.00 97.44 106 ALA A O 1
ATOM 823 N N . LEU A 1 107 ? -1.123 -2.186 5.503 1.00 97.88 107 LEU A N 1
ATOM 824 C CA . LEU A 1 107 ? -2.258 -1.677 6.278 1.00 97.88 107 LEU A CA 1
ATOM 825 C C . LEU A 1 107 ? -3.517 -1.538 5.406 1.00 97.88 107 LEU A C 1
ATOM 827 O O . LEU A 1 107 ? -4.589 -1.977 5.805 1.00 97.88 107 LEU A O 1
ATOM 831 N N . THR A 1 108 ? -3.390 -1.011 4.185 1.00 98.25 108 THR A N 1
ATOM 832 C CA . THR A 1 108 ? -4.514 -0.949 3.231 1.00 98.25 108 THR A CA 1
ATOM 833 C C . THR A 1 108 ? -5.034 -2.336 2.856 1.00 98.25 108 THR A C 1
ATOM 835 O O . THR A 1 108 ? -6.246 -2.538 2.799 1.00 98.25 108 THR A O 1
ATOM 838 N N . ALA A 1 109 ? -4.141 -3.305 2.632 1.00 97.25 109 ALA A N 1
ATOM 839 C CA . ALA A 1 109 ? -4.531 -4.695 2.399 1.00 97.25 109 ALA A CA 1
ATOM 840 C C . ALA A 1 109 ? -5.286 -5.294 3.588 1.00 97.25 109 ALA A C 1
ATOM 842 O O . ALA A 1 109 ? -6.305 -5.954 3.391 1.00 97.25 109 ALA A O 1
ATOM 843 N N . HIS A 1 110 ? -4.837 -5.006 4.809 1.00 97.12 110 HIS A N 1
ATOM 844 C CA . HIS A 1 110 ? -5.515 -5.434 6.024 1.00 97.12 110 HIS A CA 1
ATOM 845 C C . HIS A 1 110 ? -6.917 -4.824 6.163 1.00 97.12 110 HIS A C 1
ATOM 847 O O . HIS A 1 110 ? -7.859 -5.573 6.414 1.00 97.12 110 HIS A O 1
ATOM 853 N N . HIS A 1 111 ? -7.078 -3.515 5.937 1.00 96.88 111 HIS A N 1
ATOM 854 C CA . HIS A 1 111 ? -8.389 -2.853 5.961 1.00 96.88 111 HIS A CA 1
ATOM 855 C C . HIS A 1 111 ? -9.358 -3.489 4.956 1.00 96.88 111 HIS A C 1
ATOM 857 O O . HIS A 1 111 ? -10.449 -3.920 5.326 1.00 96.88 111 HIS A O 1
ATOM 863 N N . ALA A 1 112 ? -8.933 -3.634 3.696 1.00 97.12 112 ALA A N 1
ATOM 864 C CA . ALA A 1 112 ? -9.776 -4.200 2.648 1.00 97.12 112 ALA A CA 1
ATOM 865 C C . ALA A 1 112 ? -10.155 -5.669 2.923 1.00 97.12 112 ALA A C 1
ATOM 867 O O . ALA A 1 112 ? -11.298 -6.064 2.696 1.00 97.12 112 ALA A O 1
ATOM 868 N N . ALA A 1 113 ? -9.216 -6.476 3.432 1.00 96.25 113 ALA A N 1
ATOM 869 C CA . ALA A 1 113 ? -9.459 -7.879 3.774 1.00 96.25 113 ALA A CA 1
ATOM 870 C C . ALA A 1 113 ? -10.334 -8.055 5.028 1.00 96.25 113 ALA A C 1
ATOM 872 O O . ALA A 1 113 ? -11.039 -9.054 5.142 1.00 96.25 113 ALA A O 1
ATOM 873 N N . SER A 1 114 ? -10.309 -7.088 5.949 1.00 95.69 114 SER A N 1
ATOM 874 C CA . SER A 1 114 ? -11.122 -7.093 7.175 1.00 95.69 114 SER A CA 1
ATOM 875 C C . SER A 1 114 ? -12.534 -6.532 6.962 1.00 95.69 114 SER A C 1
ATOM 877 O O . SER A 1 114 ? -13.313 -6.454 7.908 1.00 95.69 114 SER A O 1
ATOM 879 N N . GLY A 1 115 ? -12.879 -6.156 5.725 1.00 94.81 115 GLY A N 1
ATOM 880 C CA . GLY A 1 115 ? -14.191 -5.609 5.377 1.00 94.81 115 GLY A CA 1
ATOM 881 C C . GLY A 1 115 ? -14.378 -4.139 5.755 1.00 94.81 115 GLY A C 1
ATOM 882 O O . GLY A 1 115 ? -15.512 -3.667 5.783 1.00 94.81 115 GLY A O 1
ATOM 883 N N . GLU A 1 116 ? -13.297 -3.412 6.044 1.00 95.44 116 GLU A N 1
ATOM 884 C CA . GLU A 1 116 ? -13.368 -1.971 6.276 1.00 95.44 116 GLU A CA 1
ATOM 885 C C . GLU A 1 116 ? -13.610 -1.201 4.970 1.00 95.44 116 GLU A C 1
ATOM 887 O O . GLU A 1 116 ? -13.239 -1.632 3.872 1.00 95.44 116 GLU A O 1
ATOM 892 N N . ASP A 1 117 ? -14.214 -0.019 5.100 1.00 95.62 117 ASP A N 1
ATOM 893 C CA . ASP A 1 117 ? -14.550 0.844 3.972 1.00 95.62 117 ASP A CA 1
ATOM 894 C C . ASP A 1 117 ? -13.295 1.229 3.164 1.00 95.62 117 ASP A C 1
ATOM 896 O O . ASP A 1 117 ? -12.399 1.934 3.637 1.00 95.62 117 ASP A O 1
ATOM 900 N N . CYS A 1 118 ? -13.269 0.830 1.893 1.00 97.44 118 CYS A N 1
ATOM 901 C CA . CYS A 1 118 ? -12.227 1.180 0.931 1.00 97.44 118 CYS A CA 1
ATOM 902 C C . CYS A 1 118 ? -12.835 1.749 -0.357 1.00 97.44 118 CYS A C 1
ATOM 904 O O . CYS A 1 118 ? -14.000 1.521 -0.680 1.00 97.44 118 CYS A O 1
ATOM 906 N N . LEU A 1 119 ? -12.020 2.483 -1.110 1.00 97.00 119 LEU A N 1
ATOM 907 C CA . LEU A 1 119 ? -12.333 2.983 -2.445 1.00 97.00 119 LEU A CA 1
ATOM 908 C C . LEU A 1 119 ? -11.445 2.274 -3.468 1.00 97.00 119 LEU A C 1
ATOM 910 O O . LEU A 1 119 ? -10.275 2.003 -3.190 1.00 97.00 119 LEU A O 1
ATOM 914 N N . SER A 1 120 ? -11.988 2.009 -4.654 1.00 96.56 120 SER A N 1
ATOM 915 C CA . SER A 1 120 ? -11.251 1.435 -5.781 1.00 96.56 120 SER A CA 1
ATOM 916 C C . SER A 1 120 ? -11.293 2.352 -6.999 1.00 96.56 120 SER A C 1
ATOM 918 O O . SER A 1 120 ? -12.345 2.905 -7.318 1.00 96.56 120 SER A O 1
ATOM 920 N N . PHE A 1 121 ? -10.173 2.457 -7.708 1.00 95.62 121 PHE A N 1
ATOM 921 C CA . PHE A 1 121 ? -10.022 3.246 -8.928 1.00 95.62 121 PHE A CA 1
ATOM 922 C C . PHE A 1 121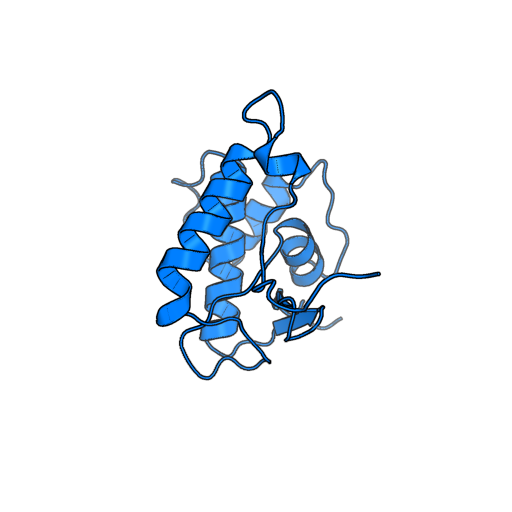 ? -9.404 2.395 -10.037 1.00 95.62 121 PHE A C 1
ATOM 924 O O . PHE A 1 121 ? -8.482 1.628 -9.772 1.00 95.62 121 PHE A O 1
ATOM 931 N N . GLY A 1 122 ? -9.869 2.563 -11.273 1.00 92.69 122 GLY A N 1
ATOM 932 C CA . GLY A 1 122 ? -9.397 1.797 -12.427 1.00 92.69 122 GLY A CA 1
ATOM 933 C C . GLY A 1 122 ? -10.454 0.837 -12.964 1.00 92.69 122 GLY A C 1
ATOM 934 O O . GLY A 1 122 ? -11.642 0.992 -12.687 1.00 92.69 122 GLY A O 1
ATOM 935 N N . GLU A 1 123 ? -9.999 -0.143 -13.737 1.00 91.00 123 GLU A N 1
ATOM 936 C CA . GLU A 1 123 ? -10.843 -1.085 -14.474 1.00 91.00 123 GLU A CA 1
ATOM 937 C C . GLU A 1 123 ? -10.489 -2.525 -14.069 1.00 91.00 123 GLU A C 1
ATOM 939 O O . GLU A 1 123 ? -9.306 -2.877 -14.060 1.00 91.00 123 GLU A O 1
ATOM 944 N N . PRO A 1 124 ? -11.471 -3.406 -13.803 1.00 89.31 124 PRO A N 1
ATOM 945 C CA . PRO A 1 124 ? -11.211 -4.781 -13.363 1.00 89.31 124 PRO A CA 1
ATOM 946 C C . PRO A 1 124 ? -10.288 -5.578 -14.296 1.00 89.31 124 PRO A C 1
ATOM 948 O O . PRO A 1 124 ? -9.530 -6.427 -13.837 1.00 89.31 124 PRO A O 1
ATOM 951 N N . ALA A 1 125 ? -10.342 -5.297 -15.603 1.00 85.44 125 ALA A N 1
ATOM 952 C CA . ALA A 1 125 ? -9.541 -5.985 -16.613 1.00 85.44 125 ALA A CA 1
ATOM 953 C C . ALA A 1 125 ? -8.046 -5.630 -16.553 1.00 85.44 125 ALA A C 1
ATOM 955 O O . ALA A 1 125 ? -7.211 -6.450 -16.925 1.00 85.44 125 ALA A O 1
ATOM 956 N N . THR A 1 126 ? -7.705 -4.420 -16.103 1.00 82.44 126 THR A N 1
ATOM 957 C CA . THR A 1 126 ? -6.317 -3.931 -16.035 1.00 82.44 126 THR A CA 1
ATOM 958 C C . THR A 1 126 ? -5.791 -3.826 -14.608 1.00 82.44 126 THR A C 1
ATOM 960 O O . THR A 1 126 ? -4.600 -3.604 -14.425 1.00 82.44 126 THR A O 1
ATOM 963 N N . GLY A 1 127 ? -6.668 -3.987 -13.616 1.00 89.44 127 GLY A N 1
ATOM 964 C CA . GLY A 1 127 ? -6.365 -3.868 -12.198 1.00 89.44 127 GLY A CA 1
ATOM 965 C C . GLY A 1 127 ? -7.027 -2.656 -11.551 1.00 89.44 127 GLY A C 1
ATOM 966 O O . GLY A 1 127 ? -7.286 -1.628 -12.181 1.00 89.44 127 GLY A O 1
ATOM 967 N N . LEU A 1 128 ? -7.301 -2.805 -10.256 1.00 94.50 128 LEU A N 1
ATOM 968 C CA . LEU A 1 128 ? -7.851 -1.759 -9.407 1.00 94.50 128 LEU A CA 1
ATOM 969 C C . LEU A 1 128 ? -6.783 -1.261 -8.435 1.00 94.50 128 LEU A C 1
ATOM 971 O O . LEU A 1 128 ? -6.126 -2.057 -7.760 1.00 94.50 128 LEU A O 1
ATOM 975 N N . ILE A 1 129 ? -6.679 0.061 -8.320 1.00 95.88 129 ILE A N 1
ATOM 976 C CA . ILE A 1 129 ? -5.982 0.730 -7.227 1.00 95.88 129 ILE A CA 1
ATOM 977 C C . ILE A 1 129 ? -6.947 0.843 -6.053 1.00 95.88 129 ILE A C 1
ATOM 979 O O . ILE A 1 129 ? -7.971 1.518 -6.162 1.00 95.88 129 ILE A O 1
ATOM 983 N N . VAL A 1 130 ? -6.611 0.227 -4.925 1.00 97.88 130 VAL A N 1
ATOM 984 C CA . VAL A 1 130 ? -7.416 0.277 -3.697 1.00 97.88 130 VAL A CA 1
ATOM 985 C C . VAL A 1 130 ? -6.763 1.196 -2.675 1.00 97.88 130 VAL A C 1
ATOM 987 O O . VAL A 1 130 ? -5.552 1.142 -2.453 1.00 97.88 130 VAL A O 1
ATOM 990 N N . VAL A 1 131 ? -7.565 2.028 -2.019 1.00 97.69 131 VAL A N 1
ATOM 991 C CA . VAL A 1 131 ? -7.146 2.878 -0.896 1.00 97.69 131 VAL A CA 1
ATOM 992 C C . VAL A 1 131 ? -8.197 2.836 0.213 1.00 97.69 131 VAL A C 1
ATOM 994 O O . VAL A 1 131 ? -9.380 2.657 -0.086 1.00 97.69 131 VAL A O 1
ATOM 997 N N . PRO A 1 132 ? -7.817 3.045 1.483 1.00 96.88 132 PRO A N 1
ATOM 998 C CA . PRO A 1 132 ? -8.788 3.160 2.560 1.00 96.88 132 PRO A CA 1
ATOM 999 C C . PRO A 1 132 ? -9.692 4.369 2.332 1.00 96.88 132 PRO A C 1
ATOM 1001 O O . PRO A 1 132 ? -9.248 5.404 1.819 1.00 96.88 132 PRO A O 1
ATOM 1004 N N . LYS A 1 133 ? -10.954 4.272 2.744 1.00 95.00 133 LYS A N 1
ATOM 1005 C CA . LYS A 1 133 ? -11.814 5.448 2.814 1.00 95.00 133 LYS A CA 1
ATOM 1006 C C . LYS A 1 133 ? -11.312 6.338 3.951 1.00 95.00 133 LYS A C 1
ATOM 1008 O O . LYS A 1 133 ? -11.034 5.875 5.053 1.00 95.00 133 LYS A O 1
ATOM 1013 N N . GLY A 1 134 ? -11.141 7.621 3.651 1.00 87.25 134 GLY A N 1
ATOM 1014 C CA . GLY A 1 134 ? -10.745 8.609 4.648 1.00 87.25 134 GLY A CA 1
ATOM 1015 C C . GLY A 1 134 ? -11.806 8.806 5.734 1.00 87.25 134 GLY A C 1
ATOM 1016 O O . GLY A 1 134 ? -12.941 8.352 5.566 1.00 87.25 134 GLY A O 1
ATOM 1017 N N . PRO A 1 135 ? -11.467 9.522 6.819 1.00 83.75 135 PRO A N 1
ATOM 1018 C CA . PRO A 1 135 ? -12.463 9.944 7.797 1.00 83.75 135 PRO A CA 1
ATOM 1019 C C . PRO A 1 135 ? -13.602 10.705 7.104 1.00 83.75 135 PRO A C 1
ATOM 1021 O O . PRO A 1 135 ? -13.375 11.405 6.112 1.00 83.75 135 PRO A O 1
ATOM 1024 N N . ALA A 1 136 ? -14.824 10.556 7.620 1.00 69.00 136 ALA A N 1
ATOM 1025 C CA . ALA A 1 136 ? -15.945 11.382 7.185 1.00 69.00 136 ALA A CA 1
ATOM 1026 C C . ALA A 1 136 ? -15.592 12.867 7.387 1.00 69.00 136 ALA A C 1
ATOM 1028 O O . ALA A 1 136 ? -14.958 13.216 8.386 1.00 69.00 136 ALA A O 1
ATOM 1029 N N . ALA A 1 137 ? -15.946 13.695 6.400 1.00 55.94 137 ALA A N 1
ATOM 1030 C CA . ALA A 1 137 ? -15.725 15.139 6.430 1.00 55.94 137 ALA A CA 1
ATOM 1031 C C . ALA A 1 137 ? -16.565 15.825 7.515 1.00 55.94 137 ALA A C 1
ATOM 1033 O O . ALA A 1 137 ? -17.697 15.348 7.763 1.00 55.94 137 ALA A O 1
#

Sequence (137 aa):
MWSSATDGPCRSSPRAVEHPTDYYGWMLQGEALYRALEPSHPLLARLPIERPVGFETFPHAITWHLRGGHAAAARKRSQRRSLLALAGIDLGPLTSIDRIDAALCALTAHHAASGEDCLSFGEPATGLIVVPKGPAA